Protein AF-T0ALI9-F1 (afdb_monomer)

Radius of gyration: 29.79 Å; Cα contacts (8 Å, |Δi|>4): 70; chains: 1; bounding box: 86×30×58 Å

Sequence (116 aa):
MPPGQLERAWEVLHVLKGLQIERTGDPLCLRVRYSVLDYSLEALEDALRDAGCALDNALYTKLVRALIYFCEETQRHNLDSPERLIKQSQEVYIQAWDQHPHGDRDDTPVELREYK

Organism: NCBI:txid1348657

Foldseek 3Di:
DDPPLQVLLCVQQVPDPQKDWDDDPDPLDIDIDHDLLRDAPVRSVVSSVVSVHDDDDDPVVVVVNVVRRVVSVVVNVVVPDPDPPPPPCVVVVVVVVVPDPDPPPPPPDPVRVPDD

Solvent-accessible surface area (backbone atoms only — not comparable to full-atom values): 7412 Å² total; per-residue (Å²): 131,70,85,65,39,58,60,51,47,47,60,67,48,70,75,42,85,81,54,45,77,43,82,52,96,48,90,84,44,74,48,75,48,68,52,65,88,83,49,51,72,61,60,55,51,48,56,35,44,76,73,65,39,86,69,87,76,50,70,68,55,50,53,54,47,54,52,49,51,52,50,46,52,53,50,42,54,59,71,71,46,72,81,76,76,77,70,80,53,50,64,60,52,51,53,54,57,72,71,49,88,55,96,81,69,76,81,72,53,72,84,70,72,72,74,127

Structure (mmCIF, N/CA/C/O backbone):
data_AF-T0ALI9-F1
#
_entry.id   AF-T0ALI9-F1
#
loop_
_atom_site.group_PDB
_atom_site.id
_atom_site.type_symbol
_atom_site.label_atom_id
_atom_site.label_alt_id
_atom_site.label_comp_id
_atom_site.label_asym_id
_atom_site.label_entity_id
_atom_site.label_seq_id
_atom_site.pdbx_PDB_ins_code
_atom_site.Cartn_x
_atom_site.Cartn_y
_atom_site.Cartn_z
_atom_site.occupancy
_atom_site.B_iso_or_equiv
_atom_site.auth_seq_id
_atom_site.auth_comp_id
_atom_site.auth_asym_id
_atom_site.auth_atom_id
_atom_site.pdbx_PDB_model_num
ATOM 1 N N . MET A 1 1 ? -17.402 4.979 13.214 1.00 68.00 1 MET A N 1
ATOM 2 C CA . MET A 1 1 ? -16.447 3.972 12.711 1.00 68.00 1 MET A CA 1
ATOM 3 C C . MET A 1 1 ? -16.873 2.588 13.179 1.00 68.00 1 MET A C 1
ATOM 5 O O . MET A 1 1 ? -17.432 2.509 14.269 1.00 68.00 1 MET A O 1
ATOM 9 N N . PRO A 1 2 ? -16.655 1.535 12.375 1.00 75.44 2 PRO A N 1
ATOM 10 C CA . PRO A 1 2 ? -16.867 0.146 12.778 1.00 75.44 2 PRO A CA 1
ATOM 11 C C . PRO A 1 2 ? -16.076 -0.199 14.056 1.00 75.44 2 PRO A C 1
ATOM 13 O O . PRO A 1 2 ? -14.899 0.163 14.152 1.00 75.44 2 PRO A O 1
ATOM 16 N N . PRO A 1 3 ? -16.674 -0.890 15.042 1.00 82.56 3 PRO A N 1
ATOM 17 C CA . PRO A 1 3 ? -15.945 -1.347 16.222 1.00 82.56 3 PRO A CA 1
ATOM 18 C C . PRO A 1 3 ? -14.893 -2.398 15.839 1.00 82.56 3 PRO A C 1
ATOM 20 O O . PRO A 1 3 ? -15.126 -3.226 14.960 1.00 82.56 3 PRO A O 1
ATOM 23 N N . GLY A 1 4 ? -13.728 -2.363 16.494 1.00 88.31 4 GLY A N 1
ATOM 24 C CA . GLY A 1 4 ? -12.652 -3.341 16.272 1.00 88.31 4 GLY A CA 1
ATOM 25 C C . GLY A 1 4 ? -11.920 -3.216 14.929 1.00 88.31 4 GLY A C 1
ATOM 26 O O . GLY A 1 4 ? -11.167 -4.115 14.568 1.00 88.31 4 GLY A O 1
ATOM 27 N N . GLN A 1 5 ? -12.109 -2.116 14.190 1.00 91.25 5 GLN A N 1
ATOM 28 C CA . GLN A 1 5 ? -11.508 -1.936 12.866 1.00 91.25 5 GLN A CA 1
ATOM 29 C C . GLN A 1 5 ? -9.975 -2.037 12.872 1.00 91.25 5 GLN A C 1
ATOM 31 O O . GLN A 1 5 ? -9.415 -2.615 11.947 1.00 91.25 5 GLN A O 1
ATOM 36 N N . LEU A 1 6 ? -9.297 -1.500 13.895 1.00 92.44 6 LEU A N 1
ATOM 37 C CA . LEU A 1 6 ? -7.833 -1.556 13.984 1.00 92.44 6 LEU A CA 1
ATOM 38 C C . LEU A 1 6 ? -7.326 -3.001 14.046 1.00 92.44 6 LEU A C 1
ATOM 40 O O . LEU A 1 6 ? -6.400 -3.357 13.325 1.00 92.44 6 LEU A O 1
ATOM 44 N N . GLU A 1 7 ? -7.947 -3.828 14.888 1.00 93.06 7 GLU A N 1
ATOM 45 C CA . GLU A 1 7 ? -7.559 -5.232 15.051 1.00 93.06 7 GLU A CA 1
ATOM 46 C C . GLU A 1 7 ? -7.852 -6.026 13.777 1.00 93.06 7 GLU A C 1
ATOM 48 O O . GLU A 1 7 ? -7.012 -6.793 13.322 1.00 93.06 7 GLU A O 1
ATOM 53 N N . ARG A 1 8 ? -8.976 -5.753 13.109 1.00 94.19 8 ARG A N 1
ATOM 54 C CA . ARG A 1 8 ? -9.261 -6.369 11.810 1.00 94.19 8 ARG A CA 1
ATOM 55 C C . ARG A 1 8 ? -8.257 -5.962 10.734 1.00 94.19 8 ARG A C 1
ATOM 57 O O . ARG A 1 8 ? -7.780 -6.808 9.987 1.00 94.19 8 ARG A O 1
ATOM 64 N N . ALA A 1 9 ? -7.927 -4.674 10.651 1.00 95.50 9 ALA A N 1
ATOM 65 C CA . ALA A 1 9 ? -6.911 -4.183 9.728 1.00 95.50 9 ALA A CA 1
ATOM 66 C C . ALA A 1 9 ? -5.554 -4.840 10.012 1.00 95.50 9 ALA A C 1
ATOM 68 O O . ALA A 1 9 ? -4.853 -5.231 9.084 1.00 95.50 9 ALA A O 1
ATOM 69 N N . TRP A 1 10 ? -5.210 -5.018 11.290 1.00 95.38 10 TRP A N 1
ATOM 70 C CA . TRP A 1 10 ? -4.017 -5.747 11.698 1.00 95.38 10 TRP A CA 1
ATOM 71 C C . TRP A 1 10 ? -4.047 -7.202 11.221 1.00 95.38 10 TRP A C 1
ATOM 73 O O . TRP A 1 10 ? -3.097 -7.636 10.581 1.00 95.38 10 TRP A O 1
ATOM 83 N N . GLU A 1 11 ? -5.126 -7.942 11.479 1.00 94.81 11 GLU A N 1
ATOM 84 C CA . GLU A 1 11 ? -5.278 -9.347 11.068 1.00 94.81 11 GLU A CA 1
ATOM 85 C C . GLU A 1 11 ? -5.146 -9.529 9.550 1.00 94.81 11 GLU A C 1
ATOM 87 O O . GLU A 1 11 ? -4.414 -10.407 9.096 1.00 94.81 11 GLU A O 1
ATOM 92 N N . VAL A 1 12 ? -5.801 -8.665 8.768 1.00 95.44 12 VAL A N 1
ATOM 93 C CA . VAL A 1 12 ? -5.781 -8.701 7.295 1.00 95.44 12 VAL A CA 1
ATOM 94 C C . VAL A 1 12 ? -4.387 -8.429 6.744 1.00 95.44 12 VAL A C 1
ATOM 96 O O . VAL A 1 12 ? -3.951 -9.083 5.801 1.00 95.44 12 VAL A O 1
ATOM 99 N N . LEU A 1 13 ? -3.676 -7.463 7.320 1.00 96.25 13 LEU A N 1
ATOM 100 C CA . LEU A 1 13 ? -2.365 -7.066 6.825 1.00 96.25 13 LEU A CA 1
ATOM 101 C C . LEU A 1 13 ? -1.259 -8.007 7.327 1.00 96.25 13 LEU A C 1
ATOM 103 O O . LEU A 1 13 ? -0.315 -8.283 6.594 1.00 96.25 13 LEU A O 1
ATOM 107 N N . HIS A 1 14 ? -1.355 -8.529 8.553 1.00 95.06 14 HIS A N 1
ATOM 108 C CA . HIS A 1 14 ? -0.287 -9.321 9.178 1.00 95.06 14 HIS A CA 1
ATOM 109 C C . HIS A 1 14 ? -0.037 -10.666 8.483 1.00 95.06 14 HIS A C 1
ATOM 111 O O . HIS A 1 14 ? 1.056 -11.221 8.584 1.00 95.06 14 HIS A O 1
ATOM 117 N N . VAL A 1 15 ? -1.025 -11.179 7.749 1.00 93.88 15 VAL A N 1
ATOM 118 C CA . VAL A 1 15 ? -0.877 -12.400 6.945 1.00 93.88 15 VAL A CA 1
ATOM 119 C C . VAL A 1 15 ? -0.134 -12.169 5.621 1.00 93.88 15 VAL A C 1
ATOM 121 O O . VAL A 1 15 ? 0.278 -13.136 4.980 1.00 93.88 15 VAL A O 1
ATOM 124 N N . LEU A 1 16 ? 0.067 -10.912 5.205 1.00 94.69 16 LEU A N 1
ATOM 125 C CA . LEU A 1 16 ? 0.750 -10.570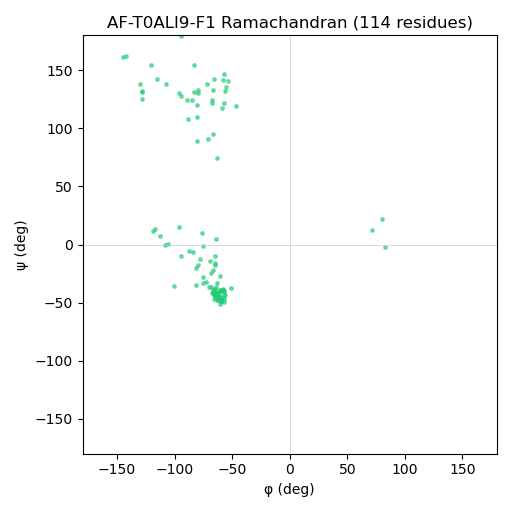 3.957 1.00 94.69 16 LEU A CA 1
ATOM 126 C C . LEU A 1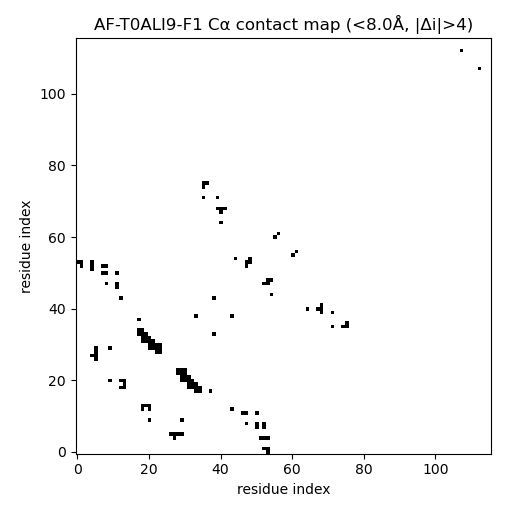 16 ? 2.272 -10.643 4.131 1.00 94.69 16 LEU A C 1
ATOM 128 O O . LEU A 1 16 ? 2.883 -9.934 4.934 1.00 94.69 16 LEU A O 1
ATOM 132 N N . LYS A 1 17 ? 2.917 -11.513 3.350 1.00 95.06 17 LYS A N 1
ATOM 133 C CA . LYS A 1 17 ? 4.365 -11.738 3.423 1.00 95.06 17 LYS A CA 1
ATOM 134 C C . LYS A 1 17 ? 5.135 -10.492 2.979 1.00 95.06 17 LYS A C 1
ATOM 136 O O . LYS A 1 17 ? 4.866 -9.956 1.913 1.00 95.06 17 LYS A O 1
ATOM 141 N N . GLY A 1 18 ? 6.145 -10.085 3.748 1.00 93.56 18 GLY A N 1
ATOM 142 C CA . GLY A 1 18 ? 7.014 -8.951 3.396 1.00 93.56 18 GLY A CA 1
ATOM 143 C C . GLY A 1 18 ? 6.448 -7.576 3.765 1.00 93.56 18 GLY A C 1
ATOM 144 O O . GLY A 1 18 ? 7.145 -6.577 3.602 1.00 93.56 18 GLY A O 1
ATOM 145 N N . LEU A 1 19 ? 5.232 -7.519 4.317 1.00 96.69 19 LEU A N 1
ATOM 146 C CA . LEU A 1 19 ? 4.646 -6.302 4.867 1.00 96.69 19 LEU A CA 1
ATOM 147 C C . LEU A 1 19 ? 5.105 -6.108 6.320 1.00 96.69 19 LEU A C 1
ATOM 149 O O . LEU A 1 19 ? 4.917 -6.978 7.169 1.00 96.69 19 LEU A O 1
ATOM 153 N N . GLN A 1 20 ? 5.700 -4.957 6.627 1.00 96.56 20 GLN A N 1
ATOM 154 C CA . GLN A 1 20 ? 6.011 -4.560 8.003 1.00 96.56 20 GLN A CA 1
ATOM 155 C C . GLN A 1 20 ? 4.905 -3.650 8.525 1.00 96.56 20 GLN A C 1
ATOM 157 O O . GLN A 1 20 ? 4.554 -2.674 7.864 1.00 96.56 20 GLN A O 1
ATOM 162 N N . ILE A 1 21 ? 4.379 -3.942 9.713 1.00 96.44 21 ILE A N 1
ATOM 163 C CA . ILE A 1 21 ? 3.244 -3.220 10.293 1.00 96.44 21 ILE A CA 1
ATOM 164 C C . ILE A 1 21 ? 3.607 -2.774 11.706 1.00 96.44 21 ILE A C 1
ATOM 166 O O . ILE A 1 21 ? 4.091 -3.563 12.515 1.00 96.44 21 ILE A O 1
ATOM 170 N N . GLU A 1 22 ? 3.345 -1.508 12.011 1.00 95.75 22 GLU A N 1
ATOM 171 C CA . GLU A 1 22 ? 3.568 -0.900 13.320 1.00 95.75 22 GLU A CA 1
ATOM 172 C C . GLU A 1 22 ? 2.306 -0.165 13.776 1.00 95.75 22 GLU A C 1
ATOM 174 O O . GLU A 1 22 ? 1.677 0.565 13.003 1.00 95.75 22 GLU A O 1
ATOM 179 N N . ARG A 1 23 ? 1.955 -0.302 15.059 1.00 93.25 23 ARG A N 1
ATOM 180 C CA . ARG A 1 23 ? 0.955 0.574 15.682 1.00 93.25 23 ARG A CA 1
ATOM 181 C C . ARG A 1 23 ? 1.565 1.960 15.872 1.00 93.25 23 ARG A C 1
ATOM 183 O O . ARG A 1 23 ? 2.726 2.086 16.262 1.00 93.25 23 ARG A O 1
ATOM 190 N N . THR A 1 24 ? 0.790 2.998 15.589 1.00 92.75 24 THR A N 1
ATOM 191 C CA . THR A 1 24 ? 1.212 4.381 15.838 1.00 92.75 24 THR A CA 1
ATOM 192 C C . THR A 1 24 ? 0.704 4.864 17.201 1.00 92.75 24 THR A C 1
ATOM 194 O O . THR A 1 24 ? 0.042 4.121 17.921 1.00 92.75 24 THR A O 1
ATOM 197 N N . GLY A 1 25 ? 1.021 6.108 17.576 1.00 89.38 25 GLY A N 1
ATOM 198 C CA . GLY A 1 25 ? 0.417 6.738 18.757 1.00 89.38 25 GLY A CA 1
ATOM 199 C C . GLY A 1 25 ? -1.076 7.053 18.588 1.00 89.38 25 GLY A C 1
ATOM 200 O O . GLY A 1 25 ? -1.750 7.323 19.577 1.00 89.38 25 GLY A O 1
ATOM 201 N N . ASP A 1 26 ? -1.591 7.012 17.356 1.00 89.00 26 ASP A N 1
ATOM 202 C CA . ASP A 1 26 ? -3.009 7.181 17.056 1.00 89.00 26 ASP A CA 1
ATOM 203 C C . ASP A 1 26 ? -3.721 5.811 17.106 1.00 89.00 26 ASP A C 1
ATOM 205 O O . ASP A 1 26 ? -3.318 4.882 16.394 1.00 89.00 26 ASP A O 1
ATOM 209 N N . PRO A 1 27 ? -4.785 5.662 17.919 1.00 86.44 27 PRO A N 1
ATOM 210 C CA . PRO A 1 27 ? -5.502 4.398 18.098 1.00 86.44 27 PRO A CA 1
ATOM 211 C C . PRO A 1 27 ? -6.229 3.885 16.845 1.00 86.44 27 PRO A C 1
ATOM 213 O O . PRO A 1 27 ? -6.719 2.758 16.859 1.00 86.44 27 PRO A O 1
ATOM 216 N N . LEU A 1 28 ? -6.338 4.677 15.777 1.00 89.31 28 LEU A N 1
ATOM 217 C CA . LEU A 1 28 ? -7.001 4.291 14.526 1.00 89.31 28 LEU A CA 1
ATOM 218 C C . LEU A 1 28 ? -6.044 4.266 13.331 1.00 89.31 28 LEU A C 1
ATOM 220 O O . LEU A 1 28 ? -6.493 4.172 12.189 1.00 89.31 28 LEU A O 1
ATOM 224 N N . CYS A 1 29 ? -4.734 4.320 13.585 1.00 92.44 29 CYS A N 1
ATOM 225 C CA . CYS A 1 29 ? -3.737 4.457 12.536 1.00 92.44 29 CYS A CA 1
ATOM 226 C C . CYS A 1 29 ? -2.641 3.387 12.649 1.00 92.44 29 CYS A C 1
ATOM 228 O O . CYS A 1 29 ? -1.968 3.241 13.677 1.00 92.44 29 CYS A O 1
ATOM 230 N N . LEU A 1 30 ? -2.445 2.650 11.554 1.00 94.69 30 LEU A N 1
ATOM 231 C CA . LEU A 1 30 ? -1.361 1.687 11.374 1.00 94.69 30 LEU A CA 1
ATOM 232 C C . LEU A 1 30 ? -0.341 2.263 10.397 1.00 94.69 30 LEU A C 1
ATOM 234 O O . LEU A 1 30 ? -0.703 2.829 9.366 1.00 94.69 30 LEU A O 1
ATOM 238 N N . ARG A 1 31 ? 0.942 2.086 10.703 1.00 96.06 31 ARG A N 1
ATOM 239 C CA . ARG A 1 31 ? 2.020 2.347 9.754 1.00 96.06 31 ARG A CA 1
ATOM 240 C C . ARG A 1 31 ? 2.373 1.042 9.063 1.00 96.06 31 ARG A C 1
ATOM 242 O O . ARG A 1 31 ? 2.685 0.062 9.731 1.00 96.06 31 ARG A O 1
ATOM 249 N N . VAL A 1 32 ? 2.379 1.066 7.738 1.00 96.69 32 VAL A N 1
ATOM 250 C CA . VAL A 1 32 ? 2.797 -0.060 6.904 1.00 96.69 32 VAL A CA 1
ATOM 251 C C . VAL A 1 32 ? 4.049 0.304 6.113 1.00 96.69 32 VAL A C 1
ATOM 253 O O . VAL A 1 32 ? 4.198 1.446 5.678 1.00 96.69 32 VAL A O 1
ATOM 256 N N . ARG A 1 33 ? 4.963 -0.651 5.937 1.00 97.19 33 ARG A N 1
ATOM 257 C CA . ARG A 1 33 ? 6.083 -0.554 4.993 1.00 97.19 33 ARG A CA 1
ATOM 258 C C . ARG A 1 33 ? 6.104 -1.795 4.119 1.00 97.19 33 ARG A C 1
ATOM 260 O O . ARG A 1 33 ? 6.045 -2.910 4.632 1.00 97.19 33 ARG A O 1
ATOM 267 N N . TYR A 1 34 ? 6.204 -1.581 2.818 1.00 96.44 34 TYR A N 1
ATOM 268 C CA . TYR A 1 34 ? 6.222 -2.622 1.801 1.00 96.44 34 TYR A CA 1
ATOM 269 C C . TYR A 1 34 ? 7.144 -2.214 0.656 1.00 96.44 34 TYR A C 1
ATOM 271 O O . TYR A 1 34 ? 7.475 -1.039 0.491 1.00 96.44 34 TYR A O 1
ATOM 279 N N . SER A 1 35 ? 7.555 -3.203 -0.129 1.00 94.88 35 SER A N 1
ATOM 280 C CA . SER A 1 35 ? 8.182 -2.974 -1.423 1.00 94.88 35 SER A CA 1
ATOM 281 C C . SER A 1 35 ? 7.107 -2.674 -2.463 1.00 94.88 35 SER A C 1
ATOM 283 O O . SER A 1 35 ? 6.136 -3.423 -2.570 1.00 94.88 35 SER A O 1
ATOM 285 N N . VAL A 1 36 ? 7.305 -1.625 -3.265 1.00 94.12 36 VAL A N 1
ATOM 286 C CA . VAL A 1 36 ? 6.412 -1.297 -4.394 1.00 94.12 36 VAL A CA 1
ATOM 287 C C . VAL A 1 36 ? 6.422 -2.365 -5.493 1.00 94.12 36 VAL A C 1
ATOM 289 O O . VAL A 1 36 ? 5.527 -2.374 -6.330 1.00 94.12 36 VAL A O 1
ATOM 292 N N . LEU A 1 37 ? 7.417 -3.262 -5.486 1.00 92.44 37 LEU A N 1
ATOM 293 C CA . LEU A 1 37 ? 7.482 -4.430 -6.370 1.00 92.44 37 LEU A CA 1
ATOM 294 C C . LEU A 1 37 ? 6.522 -5.547 -5.939 1.00 92.44 37 LEU A C 1
ATOM 296 O O . LEU A 1 37 ? 6.084 -6.323 -6.780 1.00 92.44 37 LEU A O 1
ATOM 300 N N . ASP A 1 38 ? 6.207 -5.625 -4.644 1.00 94.56 38 ASP A N 1
ATOM 301 C CA . ASP A 1 38 ? 5.383 -6.697 -4.078 1.00 94.56 38 ASP A CA 1
ATOM 302 C C . ASP A 1 38 ? 3.927 -6.250 -3.862 1.00 94.56 38 ASP A C 1
ATOM 304 O O . ASP A 1 38 ? 3.003 -7.044 -4.028 1.00 94.56 38 ASP A O 1
ATOM 308 N N . TYR A 1 39 ? 3.714 -4.981 -3.490 1.00 96.69 39 TYR A N 1
ATOM 309 C CA . TYR A 1 39 ? 2.398 -4.428 -3.153 1.00 96.69 39 TYR A CA 1
ATOM 310 C C . TYR A 1 39 ? 2.225 -2.989 -3.657 1.00 96.69 39 TYR A C 1
ATOM 312 O O . TYR A 1 39 ? 3.193 -2.275 -3.916 1.00 96.69 39 TYR A O 1
ATOM 320 N N . SER A 1 40 ? 0.971 -2.541 -3.734 1.00 96.94 40 SER A N 1
ATOM 321 C CA . SER A 1 40 ? 0.596 -1.136 -3.919 1.00 96.94 40 SER A CA 1
ATOM 322 C C . SER A 1 40 ? -0.264 -0.654 -2.755 1.00 96.94 40 SER A C 1
ATOM 324 O O . SER A 1 40 ? -0.965 -1.453 -2.125 1.00 96.94 40 SER A O 1
ATOM 326 N N . LEU A 1 41 ? -0.252 0.653 -2.481 1.00 97.25 41 LEU A N 1
ATOM 327 C CA . LEU A 1 41 ? -1.154 1.246 -1.494 1.00 97.25 41 LEU A CA 1
ATOM 328 C C . LEU A 1 41 ? -2.612 0.942 -1.851 1.00 97.25 41 LEU A C 1
ATOM 330 O O . LEU A 1 41 ? -3.402 0.617 -0.973 1.00 97.25 41 LEU A O 1
ATOM 334 N N . GLU A 1 42 ? -2.956 1.026 -3.137 1.00 97.25 42 GLU A N 1
ATOM 335 C CA . GLU A 1 42 ? -4.310 0.777 -3.635 1.00 97.25 42 GLU A CA 1
ATOM 336 C C . GLU A 1 42 ? -4.780 -0.649 -3.315 1.00 97.25 42 GLU A C 1
ATOM 338 O O . GLU A 1 42 ? -5.827 -0.816 -2.694 1.00 97.25 42 GLU A O 1
ATOM 343 N N . ALA A 1 43 ? -3.959 -1.664 -3.605 1.00 96.62 43 ALA A N 1
ATOM 344 C CA . ALA A 1 43 ? -4.293 -3.062 -3.331 1.00 96.62 43 ALA A CA 1
ATOM 345 C C . ALA A 1 43 ? -4.429 -3.352 -1.826 1.00 96.62 43 ALA A C 1
ATOM 347 O O . ALA A 1 43 ? -5.310 -4.105 -1.408 1.00 96.62 43 ALA A O 1
ATOM 348 N N . LEU A 1 44 ? -3.575 -2.743 -0.995 1.00 97.38 44 LEU A N 1
ATOM 349 C CA . LEU A 1 44 ? -3.679 -2.864 0.462 1.00 97.38 44 LEU A CA 1
ATOM 350 C C . LEU A 1 44 ? -4.961 -2.208 0.988 1.00 97.38 44 LEU A C 1
ATOM 352 O O . LEU A 1 44 ? -5.617 -2.746 1.879 1.00 97.38 44 LEU A O 1
ATOM 356 N N . GLU A 1 45 ? -5.341 -1.056 0.442 1.00 96.81 45 GLU A N 1
ATOM 357 C CA . GLU A 1 45 ? -6.570 -0.368 0.824 1.00 96.81 45 GLU A CA 1
ATOM 358 C C . GLU A 1 45 ? -7.828 -1.102 0.363 1.00 96.81 45 GLU A C 1
ATOM 360 O O . GLU A 1 45 ? -8.803 -1.131 1.114 1.00 96.81 45 GLU A O 1
ATOM 365 N N . ASP A 1 46 ? -7.806 -1.729 -0.810 1.00 96.81 46 ASP A N 1
ATOM 366 C CA . ASP A 1 46 ? -8.901 -2.574 -1.285 1.00 96.81 46 ASP A CA 1
ATOM 367 C C . ASP A 1 46 ? -9.082 -3.801 -0.392 1.00 96.81 46 ASP A C 1
ATOM 369 O O . ASP A 1 46 ? -10.188 -4.036 0.090 1.00 96.81 46 ASP A O 1
ATOM 373 N N . ALA A 1 47 ? -7.997 -4.489 -0.021 1.00 96.06 47 ALA A N 1
ATOM 374 C CA . ALA A 1 47 ? -8.062 -5.592 0.940 1.00 96.06 47 ALA A CA 1
ATOM 375 C C . ALA A 1 47 ? -8.653 -5.156 2.297 1.00 96.06 47 ALA A C 1
ATOM 377 O O . ALA A 1 47 ? -9.437 -5.880 2.918 1.00 96.06 47 ALA A O 1
ATOM 378 N N . LEU A 1 48 ? -8.317 -3.948 2.764 1.00 95.81 48 LEU A N 1
ATOM 379 C CA . LEU A 1 48 ? -8.900 -3.382 3.982 1.00 95.81 48 LEU A CA 1
ATOM 380 C C . LEU A 1 48 ? -10.393 -3.062 3.814 1.00 95.81 48 LEU A C 1
ATOM 382 O O . LEU A 1 48 ? -11.175 -3.326 4.731 1.00 95.81 48 LEU A O 1
ATOM 386 N N . ARG A 1 49 ? -10.806 -2.504 2.670 1.00 95.62 49 ARG A N 1
ATOM 387 C CA . ARG A 1 49 ? -12.219 -2.218 2.364 1.00 95.62 49 ARG A CA 1
ATOM 388 C C . ARG A 1 49 ? -13.037 -3.504 2.271 1.00 95.62 49 ARG A C 1
ATOM 390 O O . ARG A 1 49 ? -14.118 -3.554 2.856 1.00 95.62 49 ARG A O 1
ATOM 397 N N . ASP A 1 50 ? -12.497 -4.542 1.641 1.00 95.44 50 ASP A N 1
ATOM 398 C CA . ASP A 1 50 ? -13.121 -5.864 1.517 1.00 95.44 50 ASP A CA 1
ATOM 399 C C . ASP A 1 50 ? -13.308 -6.539 2.882 1.00 95.44 50 ASP A C 1
ATOM 401 O O . ASP A 1 50 ? -14.318 -7.197 3.134 1.00 95.44 50 ASP A O 1
ATOM 405 N N . ALA A 1 51 ? -12.394 -6.292 3.825 1.00 93.25 51 ALA A N 1
ATOM 406 C CA . ALA A 1 51 ? -12.545 -6.698 5.222 1.00 93.25 51 ALA A CA 1
ATOM 407 C C . ALA A 1 51 ? -13.546 -5.829 6.023 1.00 93.25 51 ALA A C 1
ATOM 409 O O . ALA A 1 51 ? -13.796 -6.059 7.213 1.00 93.25 51 ALA A O 1
ATOM 410 N N . GLY A 1 52 ? -14.143 -4.810 5.406 1.00 93.62 52 GLY A N 1
ATOM 411 C CA . GLY A 1 52 ? -15.107 -3.911 6.036 1.00 93.62 52 GLY A CA 1
ATOM 412 C C . GLY A 1 52 ? -14.474 -2.807 6.887 1.00 93.62 52 GLY A C 1
ATOM 413 O O . GLY A 1 52 ? -15.141 -2.268 7.776 1.00 93.62 52 GLY A O 1
ATOM 414 N N . CYS A 1 53 ? -13.203 -2.466 6.655 1.00 93.81 53 CYS A N 1
ATOM 415 C CA . CYS A 1 53 ? -12.565 -1.307 7.276 1.00 93.81 53 CYS A CA 1
ATOM 416 C C . CYS A 1 53 ? -12.971 -0.016 6.548 1.00 93.81 53 CYS A C 1
ATOM 418 O O . CYS A 1 53 ? -12.858 0.099 5.329 1.00 93.81 53 CYS A O 1
ATOM 420 N N . ALA A 1 54 ? -13.400 0.998 7.304 1.00 93.44 54 ALA A N 1
ATOM 421 C CA . ALA A 1 54 ? -13.687 2.325 6.774 1.00 93.44 54 ALA A CA 1
ATOM 422 C C . ALA A 1 54 ? -12.419 3.191 6.794 1.00 93.44 54 ALA A C 1
ATOM 424 O O . ALA A 1 54 ? -11.967 3.622 7.856 1.00 93.44 54 ALA A O 1
ATOM 425 N N . LEU A 1 55 ? -11.843 3.450 5.623 1.00 93.75 55 LEU A N 1
ATOM 426 C CA . LEU A 1 55 ? -10.668 4.309 5.485 1.00 93.75 55 LEU A CA 1
ATOM 427 C C . LEU A 1 55 ? -11.062 5.794 5.444 1.00 93.75 55 LEU A C 1
ATOM 429 O O . LEU A 1 55 ? -12.172 6.133 5.032 1.00 93.75 55 LEU A O 1
ATOM 433 N N . ASP A 1 56 ? -10.144 6.683 5.838 1.00 93.00 56 ASP A N 1
ATOM 434 C CA . ASP A 1 56 ? -10.371 8.133 5.765 1.00 93.00 56 ASP A CA 1
ATOM 435 C C . ASP A 1 56 ? -10.735 8.557 4.332 1.00 93.00 56 ASP A C 1
ATOM 437 O O . ASP A 1 56 ? -10.101 8.143 3.366 1.00 93.00 56 ASP A O 1
ATOM 441 N N . ASN A 1 57 ? -11.788 9.358 4.196 1.00 93.00 57 ASN A N 1
ATOM 442 C CA . ASN A 1 57 ? -12.381 9.757 2.924 1.00 93.00 57 ASN A CA 1
ATOM 443 C C . ASN A 1 57 ? -12.329 11.279 2.701 1.00 93.00 57 ASN A C 1
ATOM 445 O O . ASN A 1 57 ? -12.997 11.786 1.792 1.00 93.00 57 ASN A O 1
ATOM 449 N N . ALA A 1 58 ? -11.574 12.012 3.528 1.00 96.44 58 ALA A N 1
ATOM 450 C CA . ALA A 1 58 ? -11.352 13.442 3.359 1.00 96.44 58 ALA A CA 1
ATOM 451 C C . ALA A 1 58 ? -10.738 13.755 1.983 1.00 96.44 58 ALA A C 1
ATOM 453 O O . ALA A 1 58 ? -9.939 12.986 1.445 1.00 96.44 58 ALA A O 1
ATOM 454 N N . LEU A 1 59 ? -11.092 14.914 1.412 1.00 96.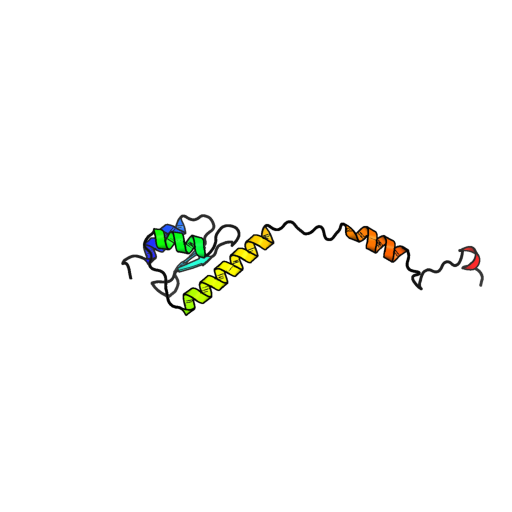50 59 LEU A N 1
ATOM 455 C CA . LEU A 1 59 ? -10.608 15.332 0.089 1.00 96.50 59 LEU A CA 1
ATOM 456 C C . LEU A 1 59 ? -9.076 15.353 0.021 1.00 96.50 59 LEU A C 1
ATOM 458 O O . LEU A 1 59 ? -8.498 14.854 -0.939 1.00 96.50 59 LEU A O 1
ATOM 462 N N . TYR A 1 60 ? -8.430 15.886 1.060 1.00 96.88 60 TYR A N 1
ATOM 463 C CA . TYR A 1 60 ? -6.974 15.917 1.165 1.00 96.88 60 TYR A CA 1
ATOM 464 C C . TYR A 1 60 ? -6.366 14.507 1.078 1.00 96.88 60 TYR A C 1
ATOM 466 O O . TYR A 1 60 ? -5.503 14.260 0.240 1.00 96.88 60 TYR A O 1
ATOM 474 N N . THR A 1 61 ? -6.885 13.559 1.863 1.00 95.00 61 THR A N 1
ATOM 475 C CA . THR A 1 61 ?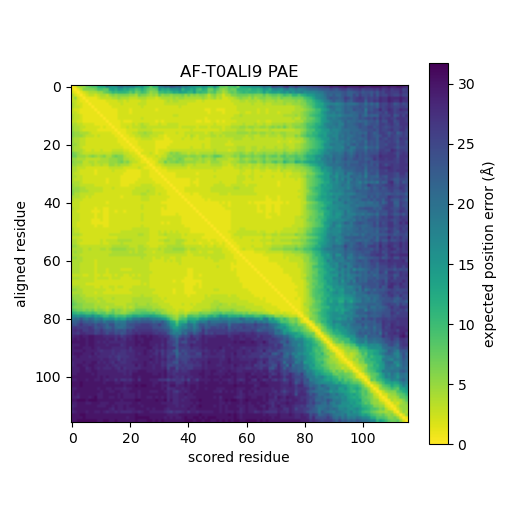 -6.428 12.162 1.880 1.00 95.00 61 THR A CA 1
ATOM 476 C C . THR A 1 61 ? -6.603 11.484 0.521 1.00 95.00 61 THR A C 1
ATOM 478 O O . THR A 1 61 ? -5.711 10.769 0.071 1.00 95.00 61 THR A O 1
ATOM 481 N N . LYS A 1 62 ? -7.702 11.759 -0.193 1.00 96.75 62 LYS 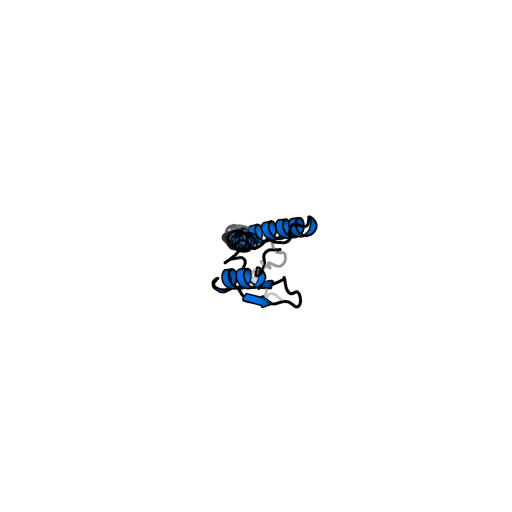A N 1
ATOM 482 C CA . LYS A 1 62 ? -7.906 11.256 -1.563 1.00 96.75 62 LYS A CA 1
ATOM 483 C C . LYS A 1 62 ? -6.865 11.775 -2.549 1.00 96.75 62 LYS A C 1
ATOM 485 O O . LYS A 1 62 ? -6.385 11.002 -3.369 1.00 96.75 62 LYS A O 1
ATOM 490 N N . LEU A 1 63 ? -6.523 13.061 -2.477 1.00 98.06 63 LEU A N 1
ATOM 491 C CA . LEU A 1 63 ? -5.517 13.658 -3.359 1.00 98.06 63 LEU A CA 1
ATOM 492 C C . LEU A 1 63 ? -4.127 13.072 -3.096 1.00 98.06 63 LEU A C 1
ATOM 494 O O . LEU A 1 63 ? -3.424 12.724 -4.041 1.00 98.06 63 LEU A O 1
ATOM 498 N N . VAL A 1 64 ? -3.759 12.910 -1.822 1.00 97.69 64 VAL A N 1
ATOM 499 C CA . VAL A 1 64 ? -2.496 12.262 -1.437 1.00 97.69 64 VAL A CA 1
ATOM 500 C C . VAL A 1 64 ? -2.452 10.820 -1.946 1.00 97.69 64 VAL A C 1
ATOM 502 O O . VAL A 1 64 ? -1.462 10.427 -2.556 1.00 97.69 64 VAL A O 1
ATOM 505 N N . ARG A 1 65 ? -3.533 10.049 -1.774 1.00 97.12 65 ARG A N 1
ATOM 506 C CA . ARG A 1 65 ? -3.637 8.680 -2.304 1.00 97.12 65 ARG A CA 1
ATOM 507 C C . ARG A 1 65 ? -3.495 8.619 -3.815 1.00 97.12 65 ARG A C 1
ATOM 509 O O . ARG A 1 65 ? -2.686 7.841 -4.295 1.00 97.12 65 ARG A O 1
ATOM 516 N N . ALA A 1 66 ? -4.217 9.464 -4.550 1.00 97.38 66 ALA A N 1
ATOM 517 C CA . ALA A 1 66 ? -4.139 9.497 -6.008 1.00 97.38 66 ALA A CA 1
ATOM 518 C C . ALA A 1 66 ? -2.707 9.773 -6.497 1.00 97.38 66 ALA A C 1
ATOM 520 O O . ALA A 1 66 ? -2.244 9.142 -7.447 1.00 97.38 66 ALA A O 1
ATOM 521 N N . LEU A 1 67 ? -1.983 10.669 -5.815 1.00 98.25 67 LEU A N 1
ATOM 522 C CA . LEU A 1 67 ? -0.571 10.917 -6.098 1.00 98.25 67 LEU A CA 1
ATO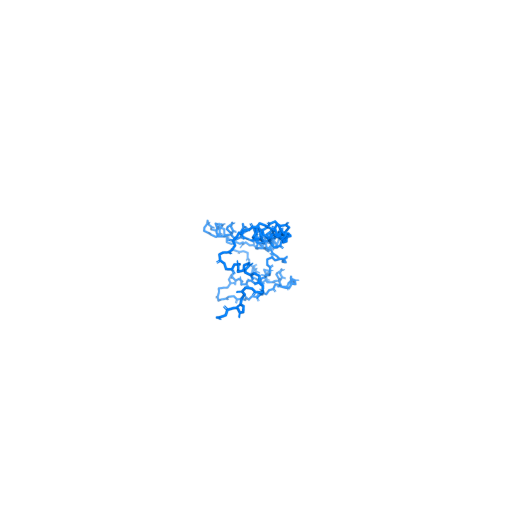M 523 C C . LEU A 1 67 ? 0.300 9.688 -5.799 1.00 98.25 67 LEU A C 1
ATOM 525 O O . LEU A 1 67 ? 1.162 9.354 -6.608 1.00 98.25 67 LEU A O 1
ATOM 529 N N . ILE A 1 68 ? 0.085 9.012 -4.666 1.00 97.81 68 ILE A N 1
ATOM 530 C CA . ILE A 1 68 ? 0.830 7.793 -4.318 1.00 97.81 68 ILE A CA 1
ATOM 531 C C . ILE A 1 68 ? 0.573 6.696 -5.353 1.00 97.81 68 ILE A C 1
ATOM 533 O O . ILE A 1 68 ? 1.539 6.137 -5.861 1.00 97.81 68 ILE A O 1
ATOM 537 N N . TYR A 1 69 ? -0.684 6.438 -5.725 1.00 97.50 69 TYR A N 1
ATOM 538 C CA . TYR A 1 69 ? -1.034 5.414 -6.714 1.00 97.50 69 TYR A CA 1
ATOM 539 C C . TYR A 1 69 ? -0.322 5.666 -8.047 1.00 97.50 69 TYR A C 1
ATOM 541 O O . TYR A 1 69 ? 0.328 4.773 -8.586 1.00 97.50 69 TYR A O 1
ATOM 549 N N . PHE A 1 70 ? -0.357 6.911 -8.537 1.00 97.19 70 PHE A N 1
ATOM 550 C CA . PHE A 1 70 ? 0.354 7.302 -9.754 1.00 97.19 70 PHE A CA 1
ATOM 551 C C . PHE A 1 70 ? 1.877 7.107 -9.641 1.00 97.19 70 PHE A C 1
ATOM 553 O O . PHE A 1 70 ? 2.517 6.597 -10.566 1.00 97.19 70 PHE A O 1
ATOM 560 N N . CYS A 1 71 ? 2.470 7.500 -8.511 1.00 97.44 71 CYS A N 1
ATOM 561 C CA . CYS A 1 71 ? 3.901 7.346 -8.262 1.00 97.44 71 CYS A CA 1
ATOM 562 C C . CYS A 1 71 ? 4.327 5.875 -8.202 1.00 97.44 71 CYS A C 1
ATOM 564 O O . CYS A 1 71 ? 5.349 5.524 -8.788 1.00 97.44 71 CYS A O 1
ATOM 566 N N . GLU A 1 72 ? 3.571 5.024 -7.510 1.00 97.06 72 GLU A N 1
ATOM 567 C CA . GLU A 1 72 ? 3.861 3.591 -7.412 1.00 97.06 72 GLU A CA 1
ATOM 568 C C . GLU A 1 72 ? 3.718 2.896 -8.769 1.00 97.06 72 GLU A C 1
ATOM 570 O O . GLU A 1 72 ? 4.579 2.097 -9.133 1.00 97.06 72 GLU A O 1
ATOM 575 N N . GLU A 1 73 ? 2.687 3.244 -9.546 1.00 94.62 73 GLU A N 1
ATOM 576 C CA . GLU A 1 73 ? 2.495 2.732 -10.907 1.00 94.62 73 GLU A CA 1
ATOM 577 C C . GLU A 1 73 ? 3.672 3.097 -11.816 1.00 94.62 73 GLU A C 1
ATOM 579 O O . GLU A 1 73 ? 4.247 2.244 -12.491 1.00 94.62 73 GLU A O 1
ATOM 584 N N . THR A 1 74 ? 4.104 4.359 -11.760 1.00 94.44 74 THR A N 1
ATOM 585 C CA . THR A 1 74 ? 5.258 4.839 -12.531 1.00 94.44 74 THR A CA 1
ATOM 586 C C . THR A 1 74 ? 6.555 4.147 -12.101 1.00 94.44 74 THR A C 1
ATOM 588 O O . THR A 1 74 ? 7.377 3.788 -12.943 1.00 94.44 74 THR A O 1
ATOM 591 N N . GLN A 1 75 ? 6.758 3.944 -10.795 1.00 92.88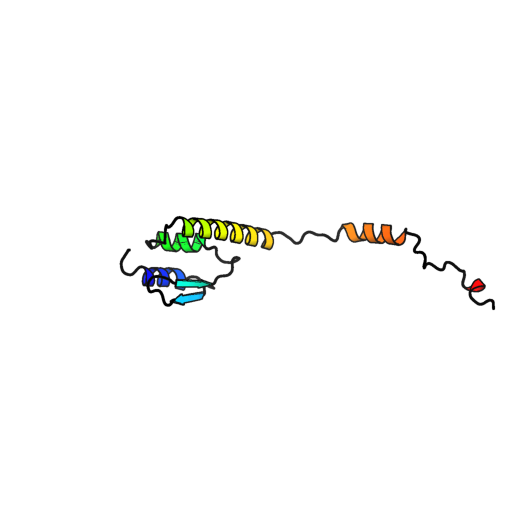 75 GLN A N 1
ATOM 592 C CA . GLN A 1 75 ? 7.933 3.243 -10.271 1.00 92.88 75 GLN A CA 1
ATOM 593 C C . GLN A 1 75 ? 7.980 1.790 -10.742 1.00 92.88 75 GLN A C 1
ATOM 595 O O . GLN A 1 75 ? 9.020 1.368 -11.243 1.00 92.88 75 GLN A O 1
ATOM 600 N N . ARG A 1 76 ? 6.867 1.053 -10.644 1.00 92.06 76 ARG A N 1
ATOM 601 C CA . ARG A 1 76 ? 6.777 -0.327 -11.145 1.00 92.06 76 ARG A CA 1
ATOM 602 C C . ARG A 1 76 ? 7.054 -0.399 -12.641 1.00 92.06 76 ARG A C 1
ATOM 604 O O . ARG A 1 76 ? 7.938 -1.141 -13.050 1.00 92.06 76 ARG A O 1
ATOM 611 N N . HIS A 1 77 ? 6.409 0.454 -13.435 1.00 89.00 77 HIS A N 1
ATOM 612 C CA . HIS A 1 77 ? 6.644 0.502 -14.878 1.00 89.00 77 HIS A CA 1
ATOM 613 C C . HIS A 1 77 ? 8.117 0.759 -15.240 1.00 89.00 77 HIS A C 1
ATOM 615 O O . HIS A 1 77 ? 8.652 0.152 -16.170 1.00 89.00 77 HIS A O 1
ATOM 621 N N . ASN A 1 78 ? 8.795 1.640 -14.500 1.00 87.88 78 ASN A N 1
ATOM 622 C CA . ASN A 1 78 ? 10.208 1.939 -14.727 1.00 87.88 78 ASN A CA 1
ATOM 623 C C . ASN A 1 78 ? 11.142 0.802 -14.289 1.00 87.88 78 ASN A C 1
ATOM 625 O O . ASN A 1 78 ? 12.189 0.630 -14.906 1.00 87.88 78 ASN A O 1
ATOM 629 N N . LEU A 1 79 ? 10.786 0.050 -13.243 1.00 85.81 79 LEU A N 1
ATOM 630 C CA . LEU A 1 79 ? 11.558 -1.103 -12.764 1.00 85.81 79 LEU A CA 1
ATOM 631 C C . LEU A 1 79 ? 11.388 -2.329 -13.675 1.00 85.81 79 LEU A C 1
ATOM 633 O O . LEU A 1 79 ? 12.347 -3.072 -13.863 1.00 85.81 79 LEU A O 1
ATOM 637 N N . ASP A 1 80 ? 10.209 -2.498 -14.279 1.00 80.56 80 ASP A N 1
ATOM 638 C CA . ASP A 1 80 ? 9.925 -3.562 -15.253 1.00 80.56 80 ASP A CA 1
ATOM 639 C C . ASP A 1 80 ? 10.448 -3.242 -16.661 1.00 80.56 80 ASP A C 1
ATOM 641 O O . ASP A 1 80 ? 10.578 -4.130 -17.510 1.00 80.56 80 ASP A O 1
ATOM 645 N N . SER A 1 81 ? 10.740 -1.969 -16.941 1.00 69.44 81 SER A N 1
ATOM 646 C CA . SER A 1 81 ? 11.267 -1.557 -18.236 1.00 69.44 81 SER A CA 1
ATOM 647 C C . SER A 1 81 ? 12.680 -2.117 -18.426 1.00 69.44 81 SER A C 1
ATOM 649 O O . SER A 1 81 ? 13.570 -1.791 -17.637 1.00 69.44 81 SER A O 1
ATOM 651 N N . PRO A 1 82 ? 12.932 -2.919 -19.481 1.00 63.75 82 PRO A N 1
ATOM 652 C CA . PRO A 1 82 ? 14.266 -3.440 -19.740 1.00 63.75 82 PRO A CA 1
ATOM 653 C C . PRO A 1 82 ? 15.248 -2.279 -19.894 1.00 63.75 82 PRO A C 1
ATOM 655 O O . PRO A 1 82 ? 14.909 -1.253 -20.497 1.00 63.75 82 PRO A O 1
ATOM 658 N N . GLU A 1 83 ? 16.467 -2.444 -19.363 1.00 63.09 83 GLU A N 1
ATOM 659 C CA . GLU A 1 83 ? 17.543 -1.475 -19.562 1.00 63.09 83 GLU A CA 1
ATOM 660 C C . GLU A 1 83 ? 17.604 -1.118 -21.046 1.00 63.09 83 GLU A C 1
ATOM 662 O O . GLU A 1 83 ? 17.796 -1.981 -21.910 1.00 63.09 83 GLU A O 1
ATOM 667 N N . ARG A 1 84 ? 17.405 0.167 -21.363 1.00 61.09 84 ARG A N 1
ATOM 668 C CA . ARG A 1 84 ? 17.599 0.626 -22.734 1.00 61.09 84 ARG A CA 1
ATOM 669 C C . ARG A 1 84 ? 19.032 0.259 -23.101 1.00 61.09 84 ARG A C 1
ATOM 671 O O . ARG A 1 84 ? 19.966 0.699 -22.433 1.00 61.09 84 ARG A O 1
ATOM 678 N N . LEU A 1 85 ? 19.200 -0.528 -24.163 1.00 59.06 85 LEU A N 1
ATOM 679 C CA . LEU A 1 85 ? 20.484 -0.782 -24.814 1.00 59.06 85 LEU A CA 1
ATOM 680 C C . LEU A 1 85 ? 21.020 0.547 -25.376 1.00 59.06 85 LEU A C 1
ATOM 682 O O . LEU A 1 85 ? 20.992 0.802 -26.574 1.00 59.06 85 LEU A O 1
ATOM 686 N N . ILE A 1 86 ? 21.520 1.418 -24.497 1.00 60.56 86 ILE A N 1
ATOM 687 C CA . ILE A 1 86 ? 22.163 2.697 -24.837 1.00 60.56 86 ILE A CA 1
ATOM 688 C C . ILE A 1 86 ? 23.462 2.433 -25.628 1.00 60.56 86 ILE A C 1
ATOM 690 O O . ILE A 1 86 ? 23.970 3.308 -26.320 1.00 60.56 86 ILE A O 1
ATOM 694 N N . LYS A 1 87 ? 23.989 1.201 -25.578 1.00 52.53 87 LYS A N 1
ATOM 695 C CA . LYS A 1 87 ? 25.290 0.807 -26.130 1.00 52.53 87 LYS A CA 1
ATOM 696 C C . LYS A 1 87 ? 25.286 0.175 -27.528 1.00 52.53 87 LYS A C 1
ATOM 698 O O . LYS A 1 87 ? 26.309 -0.372 -27.909 1.00 52.53 87 LYS A O 1
ATOM 703 N N . GLN A 1 88 ? 24.223 0.253 -28.329 1.00 53.12 88 GLN A N 1
ATOM 704 C CA . GLN A 1 88 ? 24.353 -0.125 -29.754 1.00 53.12 88 GLN A CA 1
ATOM 705 C C . GLN A 1 88 ? 24.892 1.007 -30.650 1.00 53.12 88 GLN A C 1
ATOM 707 O O . GLN A 1 88 ? 25.199 0.769 -31.810 1.00 53.12 88 GLN A O 1
ATOM 712 N N . SER A 1 89 ? 25.072 2.224 -30.123 1.00 52.00 89 SER A N 1
ATOM 713 C CA . SER A 1 89 ? 25.623 3.369 -30.867 1.00 52.00 89 SER A CA 1
ATOM 714 C C . SER A 1 89 ? 27.044 3.772 -30.453 1.00 52.00 89 SER A C 1
ATOM 716 O O . SER A 1 89 ? 27.606 4.695 -31.043 1.00 52.00 89 SER A O 1
ATOM 718 N N . GLN A 1 90 ? 27.660 3.095 -29.472 1.00 55.62 90 GLN A N 1
ATOM 719 C CA . GLN A 1 90 ? 29.033 3.413 -29.058 1.00 55.62 90 GLN A CA 1
ATOM 720 C C . GLN A 1 90 ? 30.045 3.166 -30.180 1.00 55.62 90 GLN A C 1
ATOM 722 O O . GLN A 1 90 ? 30.946 3.978 -30.336 1.00 55.62 90 GLN A O 1
ATOM 727 N N . GLU A 1 91 ? 29.874 2.129 -31.006 1.00 58.03 91 GLU A N 1
ATOM 728 C CA . GLU A 1 91 ? 30.771 1.879 -32.146 1.00 58.03 91 GLU A CA 1
ATOM 729 C C . GLU A 1 91 ? 30.775 3.041 -33.144 1.00 58.03 91 GLU A C 1
ATOM 731 O O . GLU A 1 91 ? 31.838 3.442 -33.607 1.00 58.03 91 GLU A O 1
ATOM 736 N N . VAL A 1 92 ? 29.613 3.649 -33.404 1.00 57.94 92 VAL A N 1
ATOM 737 C CA . VAL A 1 92 ? 29.498 4.812 -34.298 1.00 57.94 92 VAL A CA 1
ATOM 738 C C . VAL A 1 92 ? 30.200 6.033 -33.703 1.00 57.94 92 VAL A C 1
ATOM 740 O O . VAL A 1 92 ? 30.901 6.742 -34.419 1.00 57.94 92 VAL A O 1
ATOM 743 N N . TYR A 1 93 ? 30.073 6.266 -32.393 1.00 58.06 93 TYR A N 1
ATOM 744 C CA . TYR A 1 93 ? 30.796 7.350 -31.718 1.00 58.06 93 TYR A CA 1
ATOM 745 C C . TYR A 1 93 ? 32.306 7.099 -31.646 1.00 58.06 93 TYR A C 1
ATOM 747 O O . TYR A 1 93 ? 33.072 8.043 -31.804 1.00 58.06 93 TYR A O 1
ATOM 755 N N . ILE A 1 94 ? 32.739 5.849 -31.453 1.00 60.66 94 ILE A N 1
ATOM 756 C CA . ILE A 1 94 ? 34.155 5.458 -31.465 1.00 60.66 94 ILE A CA 1
ATOM 757 C C . ILE A 1 94 ? 34.740 5.658 -32.867 1.00 60.66 94 ILE A C 1
ATOM 759 O O . ILE A 1 94 ? 35.783 6.287 -32.996 1.00 60.66 94 ILE A O 1
ATOM 763 N N . GLN A 1 95 ? 34.050 5.206 -33.918 1.00 60.62 95 GLN A N 1
ATOM 764 C CA . GLN A 1 95 ? 34.477 5.397 -35.309 1.00 60.62 95 GLN A CA 1
ATOM 765 C C . GLN A 1 95 ? 34.496 6.872 -35.714 1.00 60.62 95 GLN A C 1
ATOM 767 O O . GLN A 1 95 ? 35.433 7.312 -36.374 1.00 60.62 95 GLN A O 1
ATOM 772 N N . ALA A 1 96 ? 33.491 7.649 -35.304 1.00 60.22 96 ALA A N 1
ATOM 773 C CA . ALA A 1 96 ? 33.480 9.084 -35.545 1.00 60.22 96 ALA A CA 1
ATOM 774 C C . ALA A 1 96 ? 34.636 9.767 -34.804 1.00 60.22 96 ALA A C 1
ATOM 776 O O . ALA A 1 96 ? 35.332 10.575 -35.402 1.00 60.22 96 ALA A O 1
ATOM 777 N N . TRP A 1 97 ? 34.891 9.427 -33.537 1.00 58.06 97 TRP A N 1
ATOM 778 C CA . TRP A 1 97 ? 36.010 9.965 -32.757 1.00 58.06 97 TRP A CA 1
ATOM 779 C C . TRP A 1 97 ? 37.374 9.628 -33.374 1.00 58.06 97 TRP A C 1
ATOM 781 O O . TRP A 1 97 ? 38.233 10.500 -33.448 1.00 58.06 97 TRP A O 1
ATOM 791 N N . ASP A 1 98 ? 37.560 8.406 -33.871 1.00 60.59 98 ASP A N 1
ATOM 792 C CA . ASP A 1 98 ? 38.814 7.947 -34.488 1.00 60.59 98 ASP A CA 1
ATOM 793 C C . ASP A 1 98 ? 39.118 8.646 -35.830 1.00 60.59 98 ASP A C 1
ATOM 795 O O . ASP A 1 98 ? 40.272 8.789 -36.227 1.00 60.59 98 ASP A O 1
ATOM 799 N N . GLN A 1 99 ? 38.083 9.149 -36.513 1.00 59.78 99 GLN A N 1
ATOM 800 C CA . GLN A 1 99 ? 38.204 9.887 -37.776 1.00 59.78 99 GLN A CA 1
ATOM 801 C C . GLN A 1 99 ? 38.429 11.398 -37.605 1.00 59.78 99 GLN A C 1
ATOM 803 O O . GLN A 1 99 ? 38.649 12.092 -38.601 1.00 59.78 99 GLN A O 1
ATOM 808 N N . HIS A 1 100 ? 38.385 11.935 -36.380 1.00 57.66 100 HIS A N 1
ATOM 809 C CA . HIS A 1 100 ? 38.711 13.343 -36.155 1.00 57.66 100 HIS A CA 1
ATOM 810 C C . HIS A 1 100 ? 40.232 13.520 -36.038 1.00 57.66 100 HIS A C 1
ATOM 812 O O . HIS A 1 100 ? 40.872 12.806 -35.266 1.00 57.66 100 HIS A O 1
ATOM 818 N N . PRO A 1 101 ? 40.836 14.483 -36.760 1.00 57.69 101 PRO A N 1
ATOM 819 C CA . PRO A 1 101 ? 42.229 14.848 -36.558 1.00 57.69 101 PR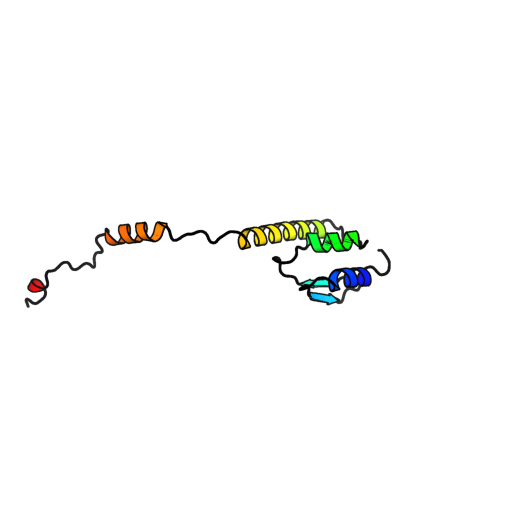O A CA 1
ATOM 820 C C . PRO A 1 101 ? 42.373 15.482 -35.170 1.00 57.69 101 PRO A C 1
ATOM 822 O O . PRO A 1 101 ? 42.109 16.667 -34.967 1.00 57.69 101 PRO A O 1
ATOM 825 N N . HIS A 1 102 ? 42.752 14.664 -34.192 1.00 62.28 102 HIS A N 1
ATOM 826 C CA . HIS A 1 102 ? 43.128 15.134 -32.865 1.00 62.28 102 HIS A CA 1
ATOM 827 C C . HIS A 1 102 ? 44.432 15.915 -33.012 1.00 62.28 102 HIS A C 1
ATOM 829 O O . HIS A 1 102 ? 45.411 15.382 -33.525 1.00 62.28 102 HIS A O 1
ATOM 835 N N . GLY A 1 103 ? 44.462 17.174 -32.568 1.00 58.16 103 GLY A N 1
ATOM 836 C CA . GLY A 1 103 ? 45.638 18.056 -32.679 1.00 58.16 103 GLY A CA 1
ATOM 837 C C . GLY A 1 103 ? 46.884 17.601 -31.899 1.00 58.16 103 GLY A C 1
ATOM 838 O O . GLY A 1 103 ? 47.862 18.336 -31.859 1.00 58.16 103 GLY A O 1
ATOM 839 N N . ASP A 1 104 ? 46.833 16.416 -31.286 1.00 59.03 104 ASP A N 1
ATOM 840 C CA . ASP A 1 104 ? 47.915 15.738 -30.557 1.00 59.03 104 ASP A CA 1
ATOM 841 C C . ASP A 1 104 ? 48.389 14.455 -31.278 1.00 59.03 104 ASP A C 1
ATOM 843 O O . ASP A 1 104 ? 49.182 13.667 -30.766 1.00 59.03 104 ASP A O 1
ATOM 847 N N . ARG A 1 105 ? 47.893 14.197 -32.497 1.00 56.69 105 ARG A N 1
ATOM 848 C CA . ARG A 1 105 ? 48.416 13.115 -33.328 1.00 56.69 105 ARG A CA 1
ATOM 849 C C . ARG A 1 105 ? 49.696 13.594 -34.006 1.00 56.69 105 ARG A C 1
ATOM 851 O O . ARG A 1 105 ? 49.671 14.150 -35.100 1.00 56.69 105 ARG A O 1
ATOM 858 N N . ASP A 1 106 ? 50.819 13.394 -33.326 1.00 62.84 106 ASP A N 1
ATOM 859 C CA . ASP A 1 106 ? 52.137 13.564 -33.929 1.00 62.84 106 ASP A CA 1
ATOM 860 C C . ASP A 1 106 ? 52.401 12.431 -34.935 1.00 62.84 106 ASP A C 1
ATOM 862 O O . ASP A 1 106 ? 52.921 11.367 -34.590 1.00 62.84 106 ASP A O 1
ATOM 866 N N . ASP A 1 107 ? 52.034 12.669 -36.194 1.00 67.81 107 ASP A N 1
ATOM 867 C CA . ASP A 1 107 ? 52.327 11.779 -37.321 1.00 67.81 107 ASP A CA 1
ATOM 868 C C . ASP A 1 107 ? 53.801 11.874 -37.779 1.00 67.81 107 ASP A C 1
ATOM 870 O O . ASP A 1 107 ? 54.148 11.320 -38.825 1.00 67.81 107 ASP A O 1
ATOM 874 N N . THR A 1 108 ? 54.688 12.551 -37.028 1.00 65.12 108 THR A N 1
ATOM 875 C CA . THR A 1 108 ? 56.118 12.625 -37.365 1.00 65.12 108 THR A CA 1
ATOM 876 C C . THR A 1 108 ? 56.714 11.211 -37.413 1.00 65.12 108 THR A C 1
ATOM 878 O O . THR A 1 108 ? 56.741 10.513 -36.391 1.00 65.12 108 THR A O 1
ATOM 881 N N . PRO A 1 109 ? 57.210 10.762 -38.584 1.00 68.56 109 PRO A N 1
ATOM 882 C CA . PRO A 1 109 ? 57.904 9.489 -38.722 1.00 68.56 109 PRO A CA 1
ATOM 883 C C . PRO A 1 109 ? 59.052 9.389 -37.718 1.00 68.56 109 PRO A C 1
ATOM 885 O O . PRO A 1 109 ? 59.772 10.363 -37.505 1.00 68.56 109 PRO A O 1
ATOM 888 N N . VAL A 1 110 ? 59.254 8.207 -37.129 1.00 63.72 110 VAL A N 1
ATOM 889 C CA . VAL A 1 110 ? 60.282 7.971 -36.092 1.00 63.72 110 VAL A CA 1
ATOM 890 C C . VAL A 1 110 ? 61.664 8.475 -36.525 1.00 63.72 110 VAL A C 1
ATOM 892 O O . VAL A 1 110 ? 62.373 9.078 -35.727 1.00 63.72 110 VAL A O 1
ATOM 895 N N . GLU A 1 111 ? 61.999 8.320 -37.806 1.00 64.12 111 GLU A N 1
ATOM 896 C CA . GLU A 1 111 ? 63.268 8.750 -38.408 1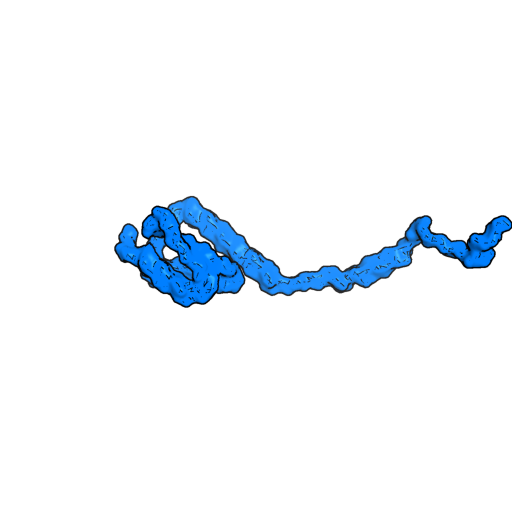.00 64.12 111 GLU A CA 1
ATOM 897 C C . GLU A 1 111 ? 63.518 10.268 -38.312 1.00 64.12 111 GLU A C 1
ATOM 899 O O . GLU A 1 111 ? 64.663 10.711 -38.268 1.00 64.12 111 GLU A O 1
ATOM 904 N N . LEU A 1 112 ? 62.451 11.072 -38.246 1.00 61.34 112 LEU A N 1
ATOM 905 C CA . LEU A 1 112 ? 62.504 12.531 -38.115 1.00 61.34 112 LEU A CA 1
ATOM 906 C C . LEU A 1 112 ? 62.404 13.002 -36.657 1.00 61.34 112 LEU A C 1
ATOM 908 O O . LEU A 1 112 ? 62.643 14.175 -36.378 1.00 61.34 112 LEU A O 1
ATOM 912 N N . ARG A 1 113 ? 62.076 12.103 -35.720 1.00 62.66 113 ARG A N 1
ATOM 913 C CA . ARG A 1 113 ? 61.913 12.418 -34.292 1.00 62.66 113 ARG A CA 1
ATOM 914 C C . ARG A 1 113 ? 63.256 12.484 -33.545 1.00 62.66 113 ARG A C 1
ATOM 916 O O . ARG A 1 113 ? 63.332 13.107 -32.489 1.00 62.66 113 ARG A O 1
ATOM 923 N N . GLU A 1 114 ? 64.311 11.875 -34.094 1.00 59.72 114 GLU A N 1
ATOM 924 C CA . GLU A 1 114 ? 65.629 11.742 -33.446 1.00 59.72 114 GLU A CA 1
ATOM 925 C C . GLU A 1 114 ? 66.736 12.656 -34.010 1.00 59.72 114 GLU A C 1
ATOM 927 O O . GLU A 1 114 ? 67.855 12.646 -33.497 1.00 59.72 114 GLU A O 1
ATOM 932 N N . TYR A 1 115 ? 66.453 13.494 -35.012 1.00 56.50 115 TYR A N 1
ATOM 933 C CA . TYR A 1 115 ? 67.434 14.468 -35.506 1.00 56.50 115 TYR A CA 1
ATOM 934 C C . TYR A 1 115 ? 67.472 15.709 -34.595 1.00 56.50 115 TYR A C 1
ATOM 936 O O . TYR A 1 115 ? 66.534 16.506 -34.574 1.00 56.50 115 TYR A O 1
ATOM 944 N N . LYS A 1 116 ? 68.565 15.870 -33.840 1.00 52.50 116 LYS A N 1
ATOM 945 C CA . LYS A 1 116 ? 68.933 17.103 -33.125 1.00 52.50 116 LYS A CA 1
ATOM 946 C C . LYS A 1 116 ? 70.038 17.845 -33.860 1.00 52.50 116 LYS A C 1
ATOM 948 O O . LYS A 1 116 ? 70.977 17.164 -34.327 1.00 52.50 116 LYS A O 1
#

Mean predicted aligned error: 12.77 Å

Nearest PDB structures (foldseek):
  1fvs-assembly1_A  TM=7.314E-01  e=2.529E+00  Saccharomyces cerevisiae
  1yg0-assembly1_A  TM=6.914E-01  e=2.226E+00  Helicobacter pylori 26695
  6ywy-assembly1_H  TM=3.300E-01  e=1.838E+00  Neurospora crassa

Secondary structure (DSSP, 8-state):
--TTHHHHHHHHHHTSTT-EEEE-SSTT-EEEE--TTT--HHHHHHHHHHTT------HHHHHHHHHHHHHHHHHHHHHHSPPP-GGGSHHHHHHHHHTS--TT-----HHHHS--

pLDDT: mean 83.25, std 16.28, range [52.0, 98.25]